Protein AF-A0A6G0Y366-F1 (afdb_monomer_lite)

Radius of gyration: 17.43 Å; chains: 1; bounding box: 33×32×47 Å

InterPro domains:
  IPR011335 Restriction endonuclease type II-like [SSF52980] (17-76)
  IPR011604 PD-(D/E)XK endonuclease-like domain superfamily [G3DSA:3.90.320.10] (1-80)

Foldseek 3Di:
DDPDDDCVVVVCCVVPNDDDDPQVVQFVVCVVVQQVVVCVVVVHHDDFFDKDADPVHRVDIDGDDDPDDDDDHDGPVPPD

Sequence (80 aa):
MRTLTSCKNTVYDLLYRIFTSKATEYGKLMESVAIKEVEKKIGQTINTCRLFIDVNKPCLAASPGEDSLVEIKCPCLAKD

pLDDT: mean 87.44, std 9.97, range [45.22, 96.62]

Secondary structure (DSSP, 8-state):
--S---THHHHHHHHH-----HHHHHHHHHHHHHHHHHHHHHTSPPPP---EE-SS-TT-EE---SS--------TT---

Structure (mmCIF, N/CA/C/O backbone):
data_AF-A0A6G0Y366-F1
#
_entry.id   AF-A0A6G0Y366-F1
#
loop_
_atom_site.group_PDB
_atom_site.id
_atom_site.type_symbol
_atom_site.label_atom_id
_atom_site.label_alt_id
_atom_site.label_comp_id
_atom_site.label_asym_id
_atom_site.label_entity_id
_atom_site.label_seq_id
_atom_site.pdbx_PDB_ins_code
_atom_site.Cartn_x
_atom_site.Cartn_y
_atom_site.Cartn_z
_atom_site.occupancy
_atom_site.B_iso_or_equiv
_atom_site.auth_seq_id
_atom_site.auth_comp_id
_atom_site.auth_asym_id
_atom_site.auth_atom_id
_atom_site.pdbx_PDB_model_num
ATOM 1 N N . MET A 1 1 ? 2.485 17.912 -31.071 1.00 45.22 1 MET A N 1
ATOM 2 C CA . MET A 1 1 ? 2.260 16.794 -30.126 1.00 45.22 1 MET A CA 1
ATOM 3 C C . MET A 1 1 ? 3.332 15.742 -30.412 1.00 45.22 1 MET A C 1
ATOM 5 O O . MET A 1 1 ? 3.463 15.375 -31.572 1.00 45.22 1 MET A O 1
ATOM 9 N N . ARG A 1 2 ? 4.192 15.356 -29.453 1.00 60.66 2 ARG A N 1
ATOM 10 C CA . ARG A 1 2 ? 5.242 14.340 -29.702 1.00 60.66 2 ARG A CA 1
ATOM 11 C C . ARG A 1 2 ? 4.573 12.973 -29.889 1.00 60.66 2 ARG A C 1
ATOM 13 O O . ARG A 1 2 ? 3.775 12.587 -29.046 1.00 60.66 2 ARG A O 1
ATOM 20 N N . THR A 1 3 ? 4.887 12.277 -30.980 1.00 65.94 3 THR A N 1
ATOM 21 C CA . THR A 1 3 ? 4.254 11.006 -31.372 1.00 65.94 3 THR A CA 1
ATOM 22 C C . THR A 1 3 ? 4.634 9.838 -30.463 1.00 65.94 3 THR A C 1
ATOM 24 O O . THR A 1 3 ? 3.791 8.988 -30.212 1.00 65.94 3 THR A O 1
ATOM 27 N N . LEU A 1 4 ? 5.856 9.816 -29.918 1.00 69.69 4 LEU A N 1
ATOM 28 C CA . LEU A 1 4 ? 6.297 8.851 -28.906 1.00 69.69 4 LEU A CA 1
ATOM 29 C C . LEU A 1 4 ? 7.315 9.514 -27.968 1.00 69.69 4 LEU A C 1
ATOM 31 O O . LEU A 1 4 ? 8.349 10.021 -28.409 1.00 69.69 4 LEU A O 1
ATOM 35 N N . THR A 1 5 ? 7.039 9.508 -26.666 1.00 74.25 5 THR A N 1
ATOM 36 C CA . THR A 1 5 ? 8.041 9.837 -25.644 1.00 74.25 5 THR A CA 1
ATOM 37 C C . THR A 1 5 ? 8.858 8.576 -25.378 1.00 74.25 5 THR A C 1
ATOM 39 O O . THR A 1 5 ? 8.288 7.524 -25.105 1.00 74.25 5 THR A O 1
ATOM 42 N N . SER A 1 6 ? 10.189 8.651 -25.480 1.00 82.81 6 SER A N 1
ATOM 43 C CA . SER A 1 6 ? 11.054 7.502 -25.184 1.00 82.81 6 SER A CA 1
ATOM 44 C C . SER A 1 6 ? 10.840 7.017 -23.745 1.00 82.81 6 SER A C 1
ATOM 46 O O . SER A 1 6 ? 10.933 7.808 -22.808 1.00 82.81 6 SER A O 1
ATOM 48 N N . CYS A 1 7 ? 10.622 5.712 -23.561 1.00 85.69 7 CYS A N 1
ATOM 49 C CA . CYS A 1 7 ? 10.502 5.079 -22.245 1.00 85.69 7 CYS A CA 1
ATOM 50 C C . CYS A 1 7 ? 11.854 4.863 -21.543 1.00 85.69 7 CYS A C 1
ATOM 52 O O . CYS A 1 7 ? 11.880 4.326 -20.439 1.00 85.69 7 CYS A O 1
ATOM 54 N N . LYS A 1 8 ? 12.976 5.288 -22.149 1.00 89.88 8 LYS A N 1
ATOM 55 C CA . LYS A 1 8 ? 14.336 5.058 -21.633 1.00 89.88 8 LYS A CA 1
ATOM 56 C C . LYS A 1 8 ? 14.483 5.460 -20.164 1.00 89.88 8 LYS A C 1
ATOM 58 O O . LYS A 1 8 ? 14.983 4.670 -19.373 1.00 89.88 8 LYS A O 1
ATOM 63 N N . ASN A 1 9 ? 14.021 6.657 -19.798 1.00 88.44 9 ASN A N 1
ATOM 64 C CA . ASN A 1 9 ? 1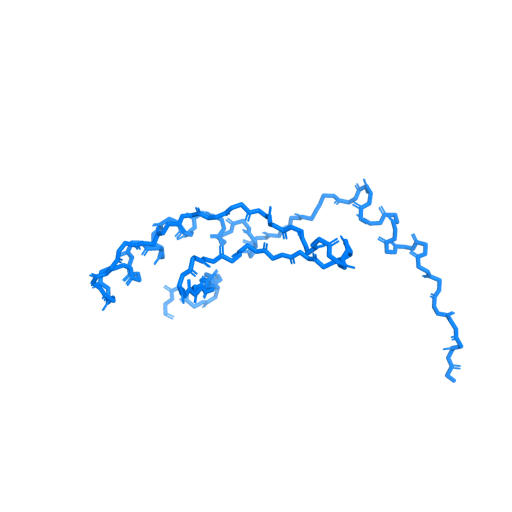4.130 7.149 -18.422 1.00 88.44 9 ASN A CA 1
ATOM 65 C C . ASN A 1 9 ? 13.222 6.369 -17.466 1.00 88.44 9 ASN A C 1
ATOM 67 O O . ASN A 1 9 ? 13.641 6.054 -16.364 1.00 88.44 9 ASN A O 1
ATOM 71 N N . THR A 1 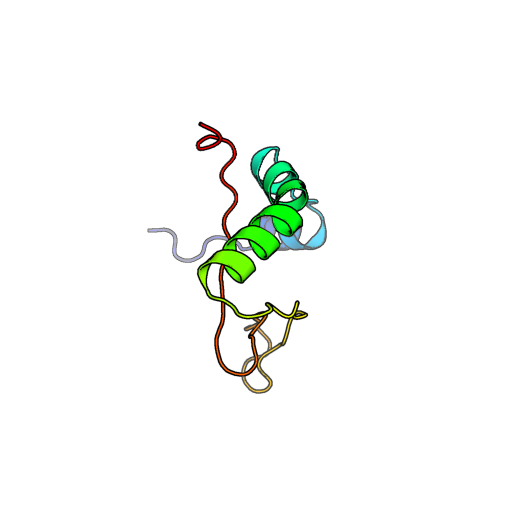10 ? 12.014 5.998 -17.900 1.00 89.50 10 THR A N 1
ATOM 72 C CA . THR A 1 10 ? 11.098 5.169 -17.103 1.00 89.50 10 THR A CA 1
ATOM 73 C C . THR A 1 10 ? 11.691 3.792 -16.819 1.00 89.50 10 THR A C 1
ATOM 75 O O . THR A 1 10 ? 11.645 3.335 -15.683 1.00 89.50 10 THR A O 1
ATOM 78 N N . VAL A 1 11 ? 12.273 3.142 -17.832 1.00 90.44 11 VAL A N 1
ATOM 79 C CA . VAL A 1 11 ? 12.927 1.834 -17.681 1.00 90.44 11 VAL A CA 1
ATOM 80 C C . VAL A 1 11 ? 14.154 1.946 -16.779 1.00 90.44 11 VAL A C 1
ATOM 82 O O . VAL A 1 11 ? 14.322 1.130 -15.879 1.00 90.44 11 VAL A O 1
ATOM 85 N N . TYR A 1 12 ? 14.986 2.971 -16.982 1.00 92.31 12 TYR A N 1
ATOM 86 C CA . TYR A 1 12 ? 16.154 3.211 -16.138 1.00 92.31 12 TYR A CA 1
ATOM 87 C C . TYR A 1 12 ? 15.753 3.438 -14.673 1.00 92.31 12 TYR A C 1
ATOM 89 O O . TYR A 1 12 ? 16.307 2.803 -13.778 1.00 92.31 12 TYR A O 1
ATOM 97 N N . ASP A 1 13 ? 14.750 4.280 -14.424 1.00 91.12 13 ASP A N 1
ATOM 98 C CA . ASP A 1 13 ? 14.256 4.546 -13.074 1.00 91.12 13 ASP A CA 1
ATOM 99 C C . ASP A 1 13 ? 13.673 3.285 -12.426 1.00 91.12 13 ASP A C 1
ATOM 101 O O . ASP A 1 13 ? 13.933 3.032 -11.254 1.00 91.12 13 ASP A O 1
ATOM 105 N N . LEU A 1 14 ? 12.924 2.468 -13.172 1.00 88.19 14 LEU A N 1
ATOM 106 C CA . LEU A 1 14 ? 12.346 1.230 -12.644 1.00 88.19 14 LEU A CA 1
ATOM 107 C C . LEU A 1 14 ? 13.422 0.215 -12.230 1.00 88.19 14 L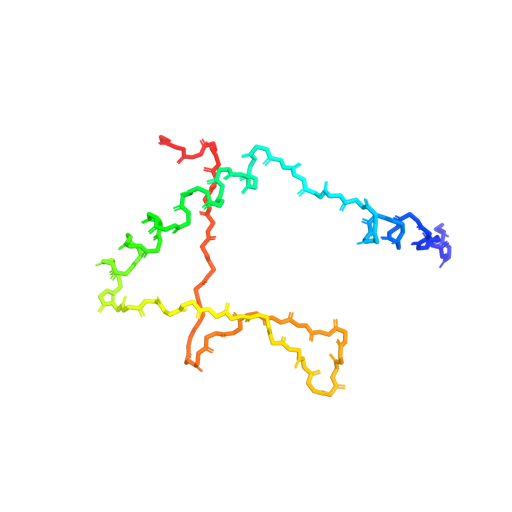EU A C 1
ATOM 109 O O . LEU A 1 14 ? 13.262 -0.465 -11.221 1.00 88.19 14 LEU A O 1
ATOM 113 N N . LEU A 1 15 ? 14.501 0.107 -13.010 1.00 91.31 15 LEU A N 1
ATOM 114 C CA . LEU A 1 15 ? 15.567 -0.869 -12.777 1.00 91.31 15 LEU A CA 1
ATOM 115 C C . LEU A 1 15 ? 16.583 -0.421 -11.722 1.00 91.31 15 LEU A C 1
ATOM 117 O O . LEU A 1 15 ? 17.134 -1.266 -11.019 1.00 91.31 15 LEU A O 1
ATOM 121 N N . TYR A 1 16 ? 16.856 0.883 -11.627 1.00 92.38 16 TYR A N 1
ATOM 122 C CA . TYR A 1 16 ? 18.013 1.384 -10.878 1.00 92.38 16 TYR A CA 1
ATOM 123 C C . TYR A 1 16 ? 17.679 2.409 -9.793 1.00 92.38 16 TYR A C 1
ATOM 125 O O . TYR A 1 16 ? 18.526 2.677 -8.939 1.00 92.38 16 TYR A O 1
ATOM 133 N N . ARG A 1 17 ? 16.481 3.006 -9.785 1.00 90.00 17 ARG A N 1
ATOM 134 C CA . ARG A 1 17 ? 16.144 4.042 -8.803 1.00 90.00 17 ARG A CA 1
ATOM 135 C C . ARG A 1 17 ? 15.510 3.430 -7.561 1.00 90.00 17 ARG A C 1
ATOM 137 O O . ARG A 1 17 ? 14.434 2.843 -7.613 1.00 90.00 17 ARG A O 1
ATOM 144 N N . ILE A 1 18 ? 16.115 3.689 -6.408 1.00 87.31 18 ILE A N 1
ATOM 145 C CA . ILE A 1 18 ? 15.458 3.474 -5.118 1.00 87.31 18 ILE A CA 1
ATOM 146 C C . ILE A 1 18 ? 14.596 4.704 -4.837 1.00 87.31 18 ILE A C 1
ATOM 148 O O . ILE A 1 18 ? 15.108 5.799 -4.609 1.00 87.31 18 ILE A O 1
ATOM 152 N N . PHE A 1 19 ? 13.275 4.545 -4.890 1.00 86.00 19 PHE A N 1
ATOM 153 C CA . PHE A 1 19 ? 12.359 5.622 -4.531 1.00 86.00 19 PHE A CA 1
ATOM 154 C C . PHE A 1 19 ? 12.215 5.721 -3.009 1.00 86.00 19 PHE A C 1
ATOM 156 O O . PHE A 1 19 ? 11.706 4.802 -2.363 1.00 86.00 19 PHE A O 1
ATOM 163 N N . THR A 1 20 ? 12.605 6.862 -2.444 1.00 90.19 20 THR A N 1
ATOM 164 C CA . THR A 1 20 ? 12.348 7.212 -1.045 1.00 90.19 20 THR A CA 1
ATOM 165 C C . THR A 1 20 ? 11.854 8.651 -0.958 1.00 90.19 20 THR A C 1
ATOM 167 O O . THR A 1 20 ? 12.214 9.515 -1.758 1.00 90.19 20 THR A O 1
ATOM 170 N N . SER A 1 21 ? 10.971 8.914 -0.001 1.00 93.44 21 SER A N 1
ATOM 171 C CA . SER A 1 21 ? 10.565 10.269 0.353 1.00 93.44 21 SER A CA 1
ATOM 172 C C . SER A 1 21 ? 10.114 10.277 1.807 1.00 93.44 21 SER A C 1
ATOM 174 O O . SER A 1 21 ? 9.618 9.259 2.298 1.00 93.44 21 SER A O 1
ATOM 176 N N . LYS A 1 22 ? 10.198 11.435 2.471 1.00 93.12 22 LYS A N 1
ATOM 177 C CA . LYS A 1 22 ? 9.689 11.599 3.844 1.00 93.12 22 LYS A CA 1
ATOM 178 C C . LYS A 1 22 ? 8.221 11.178 3.967 1.00 93.12 22 LYS A C 1
ATOM 180 O O . LYS A 1 22 ? 7.830 10.606 4.977 1.00 93.12 22 LYS A O 1
ATOM 185 N N . ALA A 1 23 ? 7.426 11.422 2.920 1.00 93.25 23 ALA A N 1
ATOM 186 C CA . ALA A 1 23 ? 6.025 11.027 2.869 1.00 93.25 23 ALA A CA 1
ATOM 187 C C . ALA A 1 23 ? 5.842 9.507 2.874 1.00 93.25 23 ALA A C 1
ATOM 189 O O . ALA A 1 23 ? 5.053 8.977 3.655 1.00 93.25 23 ALA A O 1
ATOM 190 N N . THR A 1 24 ? 6.609 8.804 2.042 1.00 93.31 24 THR A N 1
ATOM 191 C CA . THR A 1 24 ? 6.556 7.341 1.948 1.00 93.31 24 THR A CA 1
ATOM 192 C C . THR A 1 24 ? 7.109 6.676 3.208 1.00 93.31 24 THR A C 1
ATOM 194 O O . THR A 1 24 ? 6.565 5.675 3.659 1.00 93.31 24 THR A O 1
ATOM 197 N N . GLU A 1 25 ? 8.179 7.223 3.789 1.00 94.69 25 GLU A N 1
ATOM 198 C CA . GLU A 1 25 ? 8.770 6.732 5.041 1.00 94.69 25 GLU A CA 1
ATOM 199 C C . GLU A 1 25 ? 7.804 6.877 6.214 1.00 94.69 25 GLU A C 1
ATOM 201 O O . GLU A 1 25 ? 7.573 5.917 6.945 1.00 94.69 25 GLU A O 1
ATOM 206 N N . TYR A 1 26 ? 7.175 8.044 6.353 1.00 94.75 26 TYR A N 1
ATOM 207 C CA . TYR A 1 26 ? 6.141 8.248 7.358 1.00 94.75 26 TYR A CA 1
ATOM 208 C C . TYR A 1 26 ? 4.956 7.299 7.165 1.00 94.75 26 TYR A C 1
ATOM 210 O O . TYR A 1 26 ? 4.476 6.721 8.137 1.00 94.75 26 TYR A O 1
ATOM 218 N N . GLY A 1 27 ? 4.519 7.098 5.917 1.00 94.88 27 GLY A N 1
ATOM 219 C CA . GLY A 1 27 ? 3.450 6.155 5.608 1.00 94.88 27 GLY A CA 1
ATOM 220 C C . GLY A 1 27 ? 3.759 4.744 6.103 1.00 94.88 27 GLY A C 1
ATOM 221 O O . GLY A 1 27 ? 2.956 4.173 6.836 1.00 94.88 27 GLY A O 1
ATOM 222 N N . LYS A 1 28 ? 4.966 4.245 5.808 1.00 93.94 28 LYS A N 1
ATOM 223 C CA . LYS A 1 28 ? 5.452 2.940 6.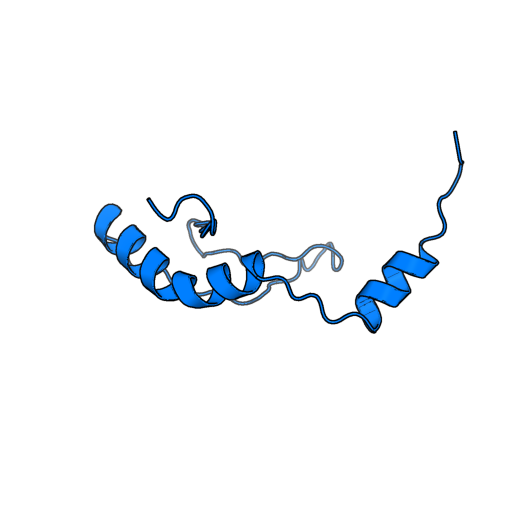285 1.00 93.94 28 LYS A CA 1
ATOM 224 C C . LYS A 1 28 ? 5.483 2.843 7.812 1.00 93.94 28 LYS A C 1
ATOM 226 O O . LYS A 1 28 ? 5.102 1.819 8.364 1.00 93.94 28 LYS A O 1
ATOM 231 N N . LEU A 1 29 ? 5.931 3.897 8.497 1.00 95.31 29 LEU A N 1
ATOM 232 C CA . LEU A 1 29 ? 5.995 3.917 9.964 1.00 95.31 29 LEU A CA 1
ATOM 233 C C . LEU A 1 29 ? 4.600 3.877 10.605 1.00 95.31 29 LEU A C 1
ATOM 235 O O . LEU A 1 29 ? 4.409 3.211 11.621 1.00 95.31 29 LEU A O 1
ATOM 239 N N . MET A 1 30 ? 3.628 4.573 10.012 1.00 95.62 30 MET A N 1
ATOM 240 C CA . MET A 1 30 ? 2.287 4.723 10.586 1.00 95.62 30 MET A CA 1
ATOM 241 C C . MET A 1 30 ? 1.283 3.662 10.148 1.00 95.62 30 MET A C 1
ATOM 243 O O . MET A 1 30 ? 0.221 3.568 10.758 1.00 95.62 30 MET A O 1
ATOM 247 N N . GLU A 1 31 ? 1.595 2.866 9.126 1.00 94.50 31 GLU A N 1
ATOM 248 C CA . GLU A 1 31 ? 0.693 1.850 8.572 1.00 94.50 31 GLU A CA 1
ATOM 249 C C . GLU A 1 31 ? 0.128 0.924 9.658 1.00 94.50 31 GLU A C 1
ATOM 251 O O . GLU A 1 31 ? -1.084 0.769 9.768 1.00 94.50 31 GLU A O 1
ATOM 256 N N . SER A 1 32 ? 0.983 0.401 10.542 1.00 94.69 32 SER A N 1
ATOM 257 C CA . SER A 1 32 ? 0.556 -0.505 11.621 1.00 94.69 32 SER A CA 1
ATOM 258 C C . SER A 1 32 ? -0.399 0.139 12.636 1.00 94.69 32 SER A C 1
ATOM 260 O O . SER A 1 32 ? -1.284 -0.531 13.168 1.00 94.69 32 SER A O 1
ATOM 262 N N . VAL A 1 33 ? -0.241 1.438 12.904 1.00 95.31 33 VAL A N 1
ATOM 263 C CA . VAL A 1 33 ? -1.130 2.199 13.794 1.00 95.31 33 VAL A CA 1
ATOM 264 C C . VAL A 1 33 ? -2.459 2.461 13.092 1.00 95.31 33 VAL A C 1
ATOM 266 O O . VAL A 1 33 ? -3.519 2.255 13.677 1.00 95.31 33 VAL A O 1
ATOM 269 N N . ALA A 1 34 ? -2.406 2.864 11.822 1.00 95.06 34 ALA A N 1
ATOM 270 C CA . ALA A 1 34 ? -3.591 3.141 11.026 1.00 95.06 34 ALA A CA 1
ATOM 271 C C . ALA A 1 34 ? -4.449 1.884 10.806 1.00 95.06 34 ALA A C 1
ATOM 273 O O . ALA A 1 34 ? -5.668 1.977 10.921 1.00 95.06 34 ALA A O 1
ATOM 274 N N . ILE A 1 35 ? -3.835 0.715 10.578 1.00 95.12 35 ILE A N 1
ATOM 275 C CA . ILE A 1 35 ? -4.543 -0.574 10.502 1.00 95.12 35 ILE A CA 1
ATOM 276 C C . ILE A 1 35 ? -5.355 -0.801 11.779 1.00 95.12 35 ILE A C 1
ATOM 278 O O . ILE A 1 35 ? -6.570 -0.945 11.695 1.00 95.12 35 ILE A O 1
ATOM 282 N N . LYS A 1 36 ? -4.722 -0.728 12.957 1.00 95.94 36 LYS A N 1
ATOM 283 C CA . LYS A 1 36 ? -5.403 -0.951 14.246 1.00 95.94 36 LYS A CA 1
ATOM 284 C C . LYS A 1 36 ? -6.572 0.006 14.477 1.00 95.94 36 LYS A C 1
ATOM 286 O O . LYS A 1 36 ? -7.613 -0.392 14.997 1.00 95.94 36 LYS A O 1
ATOM 291 N N . GLU A 1 37 ? -6.417 1.269 14.090 1.00 95.50 37 GLU A N 1
ATOM 292 C CA . GLU A 1 37 ? -7.489 2.260 14.212 1.00 95.50 37 GLU A CA 1
ATOM 293 C C . GLU A 1 37 ? -8.648 1.989 13.248 1.00 95.50 37 GLU A C 1
ATOM 295 O O . GLU A 1 37 ? -9.810 2.172 13.619 1.00 95.50 37 GLU A O 1
ATOM 300 N N . VAL A 1 38 ? -8.366 1.531 12.025 1.00 94.69 38 VAL A N 1
ATOM 301 C CA . VAL A 1 38 ? -9.418 1.119 11.088 1.00 94.69 38 VAL A CA 1
ATOM 302 C C . VAL A 1 38 ? -10.127 -0.125 11.612 1.00 94.69 38 VAL A C 1
ATOM 304 O O . VAL A 1 38 ? -11.351 -0.098 11.698 1.00 94.69 38 VAL A O 1
ATOM 307 N N . GLU A 1 39 ? -9.392 -1.156 12.037 1.00 95.88 39 GLU A N 1
ATOM 308 C CA . GLU A 1 39 ? -9.952 -2.387 12.615 1.00 95.88 39 GLU A CA 1
ATOM 309 C C . GLU A 1 39 ? -10.902 -2.082 13.777 1.00 95.88 39 GLU A C 1
ATOM 311 O O . GLU A 1 39 ? -12.024 -2.586 13.824 1.00 95.88 39 GLU A O 1
ATOM 316 N N . LYS A 1 40 ? -10.499 -1.176 14.677 1.00 96.62 40 LYS A N 1
ATOM 317 C CA . LYS A 1 40 ? -11.333 -0.714 15.794 1.00 96.62 40 LYS A CA 1
ATOM 318 C C . LYS A 1 40 ? -12.607 -0.002 15.331 1.00 96.62 40 LYS A C 1
ATOM 320 O O . LYS A 1 40 ? -13.649 -0.162 15.962 1.00 96.62 40 LYS A O 1
ATOM 325 N N . LYS A 1 41 ? -12.539 0.794 14.259 1.00 95.44 41 LYS A N 1
ATOM 326 C CA . LYS A 1 41 ? -13.695 1.526 13.711 1.00 95.44 41 LYS A CA 1
ATOM 327 C C . LYS A 1 41 ? -14.681 0.616 12.985 1.00 95.44 41 LYS A C 1
ATOM 329 O O . LYS A 1 41 ? -15.881 0.848 13.088 1.00 95.44 41 LYS A O 1
ATOM 334 N N . ILE A 1 42 ? -14.187 -0.378 12.248 1.00 93.81 42 ILE A N 1
ATOM 335 C CA . ILE A 1 42 ? -15.031 -1.283 11.450 1.00 93.81 42 ILE A CA 1
ATOM 336 C C . ILE A 1 42 ? -15.433 -2.552 12.214 1.00 93.81 42 ILE A C 1
ATOM 338 O O . ILE A 1 42 ? -16.342 -3.255 11.784 1.00 93.81 42 ILE A O 1
ATOM 342 N N . GLY A 1 43 ? -14.775 -2.850 13.339 1.00 94.12 43 GLY A N 1
ATOM 343 C CA . GLY A 1 43 ? -15.027 -4.046 14.145 1.00 94.12 43 GLY A CA 1
ATOM 344 C C . GLY A 1 43 ? -14.589 -5.350 13.473 1.00 94.12 43 GLY A C 1
ATOM 345 O O . GLY A 1 43 ? -15.145 -6.403 13.772 1.00 94.12 43 GLY A O 1
ATOM 346 N N . GLN A 1 44 ? -13.629 -5.289 12.548 1.00 91.62 44 GLN A N 1
ATOM 347 C CA . GLN A 1 44 ? -13.124 -6.429 11.777 1.00 91.62 44 GLN A CA 1
ATOM 348 C C . GLN A 1 44 ? -11.599 -6.383 11.715 1.00 91.62 44 GLN A C 1
ATOM 350 O O . GLN A 1 44 ? -11.016 -5.302 11.705 1.00 91.62 44 GLN A O 1
ATOM 355 N N . THR A 1 45 ? -10.967 -7.552 11.649 1.00 91.94 45 THR A N 1
ATOM 356 C CA . THR A 1 45 ? -9.517 -7.687 11.460 1.00 91.94 45 THR A CA 1
ATOM 357 C C . THR A 1 45 ? -9.151 -7.508 9.989 1.00 91.94 45 THR A C 1
ATOM 359 O O . THR A 1 45 ? -9.821 -8.051 9.110 1.00 91.94 45 THR A O 1
ATOM 362 N N . ILE A 1 46 ? -8.072 -6.776 9.719 1.00 90.81 46 ILE A N 1
ATOM 363 C CA . ILE A 1 46 ? -7.523 -6.576 8.378 1.00 90.81 46 ILE A CA 1
ATOM 364 C C . ILE A 1 46 ? -6.331 -7.514 8.197 1.00 90.81 46 ILE A C 1
ATOM 366 O O . ILE A 1 46 ? -5.321 -7.414 8.891 1.00 90.81 46 ILE A O 1
ATOM 370 N N . ASN A 1 47 ? -6.422 -8.398 7.206 1.00 89.00 47 ASN A N 1
ATOM 371 C CA . ASN A 1 47 ? -5.319 -9.275 6.833 1.00 89.00 47 ASN A CA 1
ATOM 372 C C . ASN A 1 47 ? -4.401 -8.587 5.819 1.00 89.00 47 ASN A C 1
ATOM 374 O O . ASN A 1 47 ? -4.862 -8.010 4.831 1.00 89.00 47 ASN A O 1
ATOM 378 N N . THR A 1 48 ? -3.089 -8.678 6.034 1.00 86.19 48 THR A N 1
ATOM 379 C CA . THR A 1 48 ? -2.109 -8.199 5.057 1.00 86.19 48 THR A CA 1
ATOM 380 C C . THR A 1 48 ? -2.046 -9.146 3.863 1.00 86.19 48 THR A C 1
ATOM 382 O O . THR A 1 48 ? -2.116 -10.369 3.993 1.00 86.19 48 THR A O 1
ATOM 385 N N . CYS A 1 49 ? -1.903 -8.574 2.672 1.00 84.81 49 CYS A N 1
ATOM 386 C CA . CYS A 1 49 ? -1.831 -9.311 1.419 1.00 84.81 49 CYS A CA 1
ATOM 387 C C . CYS A 1 49 ? -0.521 -9.000 0.688 1.00 84.81 49 CYS A C 1
ATOM 389 O O . CYS A 1 49 ? 0.066 -7.924 0.810 1.00 84.81 49 CYS A O 1
ATOM 391 N N . ARG A 1 50 ? -0.044 -9.983 -0.075 1.00 86.06 50 ARG A N 1
ATOM 392 C CA . ARG A 1 50 ? 1.103 -9.826 -0.976 1.00 86.06 50 ARG A CA 1
ATOM 393 C C . ARG A 1 50 ? 0.651 -9.271 -2.325 1.00 86.06 50 ARG A C 1
ATOM 395 O O . ARG A 1 50 ? -0.539 -9.153 -2.581 1.00 86.06 50 ARG A O 1
ATOM 402 N N . LEU A 1 51 ? 1.607 -9.007 -3.210 1.00 89.25 51 LEU A N 1
ATOM 403 C CA . LEU A 1 51 ? 1.315 -8.697 -4.604 1.00 89.25 51 LEU A CA 1
ATOM 404 C C . LEU A 1 51 ? 0.813 -9.950 -5.341 1.00 89.25 51 LEU A C 1
ATOM 406 O O . LEU A 1 51 ? 1.459 -11.000 -5.306 1.00 89.25 51 LEU A O 1
ATOM 410 N N . PHE A 1 52 ? -0.303 -9.817 -6.045 1.00 89.62 52 PHE A N 1
ATOM 411 C CA . PHE A 1 52 ? -0.866 -10.811 -6.952 1.00 89.62 52 PHE A CA 1
ATOM 412 C C . PHE A 1 52 ? -0.811 -10.272 -8.380 1.00 89.62 52 PHE A C 1
ATOM 414 O O . PHE A 1 52 ? -1.130 -9.110 -8.624 1.00 89.62 52 PHE A O 1
ATOM 421 N N . ILE A 1 53 ? -0.401 -11.121 -9.320 1.00 90.38 53 ILE A N 1
ATOM 422 C CA . ILE A 1 53 ? -0.297 -10.792 -10.745 1.00 90.38 53 ILE A CA 1
ATOM 423 C C . ILE A 1 53 ? -1.503 -11.400 -11.462 1.00 90.38 53 ILE A C 1
ATOM 425 O O . ILE A 1 53 ? -1.838 -12.562 -11.223 1.00 90.38 53 ILE A O 1
ATOM 429 N N . ASP A 1 54 ? -2.149 -10.631 -12.338 1.00 92.25 54 ASP A N 1
ATOM 430 C CA . ASP A 1 54 ? -3.235 -11.135 -13.178 1.00 92.25 54 ASP A CA 1
ATOM 431 C C . ASP A 1 54 ? -2.686 -12.190 -14.153 1.00 92.25 54 ASP A C 1
ATOM 433 O O . ASP A 1 54 ? -1.772 -11.933 -14.939 1.00 92.25 54 ASP A O 1
ATOM 437 N N . VAL A 1 55 ? -3.258 -13.395 -14.096 1.00 91.25 55 VAL A N 1
ATOM 438 C CA . VAL A 1 55 ? -2.810 -14.560 -14.876 1.00 91.25 55 VAL A CA 1
ATOM 439 C C . VAL A 1 55 ? -2.965 -14.335 -16.383 1.00 91.25 55 VAL A C 1
ATOM 441 O O . VAL A 1 55 ? -2.152 -14.817 -17.170 1.00 91.25 55 VAL A O 1
ATOM 444 N N . ASN A 1 56 ? -3.987 -13.585 -16.792 1.00 95.69 56 ASN A N 1
ATOM 445 C CA . ASN A 1 56 ? -4.286 -13.304 -18.194 1.00 95.69 56 ASN A CA 1
ATOM 446 C C . ASN A 1 56 ? -3.594 -12.026 -18.684 1.00 95.69 56 ASN A C 1
ATOM 448 O O . ASN A 1 56 ? -3.371 -11.858 -19.885 1.00 95.69 56 ASN A O 1
ATOM 452 N N . LYS A 1 57 ? -3.268 -11.108 -17.767 1.00 93.00 57 LYS A N 1
ATOM 453 C CA . LYS A 1 57 ? -2.610 -9.827 -18.048 1.00 93.00 57 LYS A CA 1
ATOM 454 C C . LYS A 1 57 ? -1.399 -9.640 -17.126 1.00 93.00 57 LYS A C 1
ATOM 456 O O . LYS A 1 57 ? -1.476 -8.839 -16.200 1.00 93.00 57 LYS A O 1
ATOM 461 N N . PRO A 1 58 ? -0.245 -10.267 -17.421 1.00 87.12 58 PRO A N 1
ATOM 462 C CA . PRO A 1 58 ? 0.919 -10.277 -16.523 1.00 87.12 58 PRO A CA 1
ATOM 463 C C . PRO A 1 58 ? 1.484 -8.896 -16.152 1.00 87.12 58 PRO A C 1
ATOM 465 O O . PRO A 1 58 ? 2.208 -8.759 -15.172 1.00 87.12 58 PRO A O 1
ATOM 468 N N . CYS A 1 59 ? 1.164 -7.860 -16.933 1.00 87.31 59 CYS A N 1
ATOM 469 C CA . CYS A 1 59 ? 1.541 -6.475 -16.648 1.00 87.31 59 CYS A CA 1
ATOM 470 C C . CYS A 1 59 ? 0.629 -5.784 -15.614 1.00 87.31 59 CYS A C 1
ATOM 472 O O . CYS A 1 59 ? 0.881 -4.631 -15.270 1.00 87.31 59 CYS A O 1
ATOM 474 N N . LEU A 1 60 ? -0.441 -6.440 -15.157 1.00 88.94 60 LEU A N 1
ATOM 475 C CA . LEU A 1 60 ? -1.352 -5.945 -14.129 1.00 88.94 60 LEU A CA 1
ATOM 476 C C . LEU A 1 60 ? -1.146 -6.735 -12.842 1.00 88.94 60 LEU A C 1
ATOM 478 O O . LEU A 1 60 ? -1.168 -7.964 -12.836 1.00 88.94 60 LEU A O 1
ATOM 482 N N . ALA A 1 61 ? -0.968 -6.010 -11.746 1.00 89.44 61 ALA A N 1
ATOM 483 C CA . ALA A 1 61 ? -0.823 -6.590 -10.427 1.00 89.44 61 ALA A CA 1
ATOM 484 C C . ALA A 1 61 ? -1.496 -5.698 -9.382 1.00 89.44 61 ALA A C 1
ATOM 486 O O . ALA A 1 61 ? -1.553 -4.476 -9.538 1.00 89.44 61 ALA A O 1
ATOM 487 N N . ALA A 1 62 ? -2.005 -6.316 -8.325 1.00 86.81 62 ALA A N 1
ATOM 488 C CA . ALA A 1 62 ? -2.619 -5.644 -7.187 1.00 86.81 62 ALA A CA 1
ATOM 489 C C . ALA A 1 62 ? -2.389 -6.477 -5.922 1.00 86.81 62 ALA A C 1
ATOM 491 O O . ALA A 1 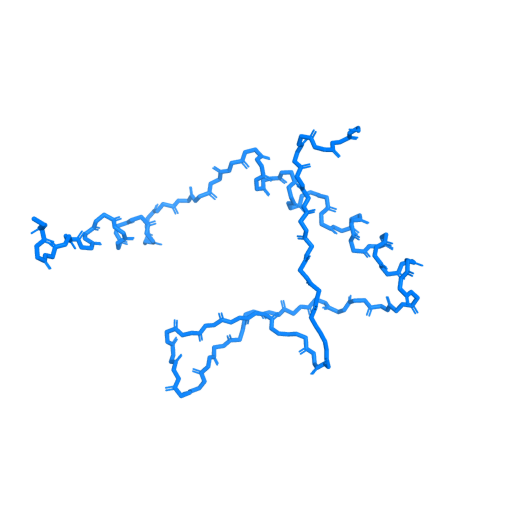62 ? -2.011 -7.642 -6.012 1.00 86.81 62 ALA A O 1
ATOM 492 N N . SER A 1 63 ? -2.654 -5.907 -4.752 1.00 82.94 63 SER A N 1
ATOM 493 C CA . SER A 1 63 ? -2.702 -6.652 -3.489 1.00 82.94 63 SER A CA 1
ATOM 494 C C . SER A 1 63 ? -4.165 -6.765 -3.029 1.00 82.94 63 SER A C 1
ATOM 496 O O . SER A 1 63 ? -4.580 -5.988 -2.174 1.00 82.94 63 SER A O 1
ATOM 498 N N . PRO A 1 64 ? -4.997 -7.623 -3.660 1.00 76.62 64 PRO A N 1
ATOM 499 C CA . PRO A 1 64 ? -6.398 -7.797 -3.287 1.00 76.62 64 PRO A CA 1
ATOM 500 C C . PRO A 1 64 ? -6.559 -8.463 -1.911 1.00 76.62 64 PRO A C 1
ATOM 502 O O . PRO A 1 64 ? -5.787 -9.354 -1.552 1.00 76.62 64 PRO A O 1
ATOM 505 N N . GLY A 1 65 ? -7.597 -8.055 -1.173 1.00 71.31 65 GLY A N 1
ATOM 506 C CA . GLY A 1 65 ? -8.182 -8.851 -0.089 1.00 71.31 65 GLY A CA 1
ATOM 507 C C . GLY A 1 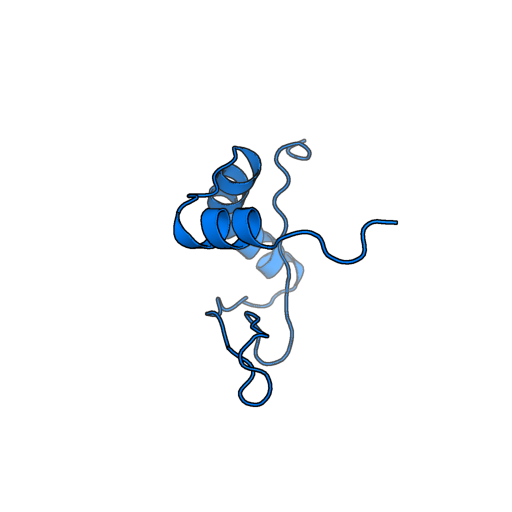65 ? -9.166 -9.891 -0.641 1.00 71.31 65 GLY A C 1
ATOM 508 O O . GLY A 1 65 ? -9.508 -9.838 -1.821 1.00 71.31 65 GLY A O 1
ATOM 509 N N . GLU A 1 66 ? -9.607 -10.840 0.191 1.00 72.50 66 GLU A N 1
ATOM 510 C CA . GLU A 1 66 ? -10.478 -11.943 -0.258 1.00 72.50 66 GLU A CA 1
ATOM 511 C C . GLU A 1 66 ? -11.896 -11.469 -0.614 1.00 72.50 66 GLU A C 1
ATOM 513 O O . GLU A 1 66 ? -12.356 -11.710 -1.727 1.00 72.50 66 GLU A O 1
ATOM 518 N N . ASP A 1 67 ? -12.548 -10.726 0.285 1.00 80.06 67 ASP A N 1
ATOM 519 C CA . ASP A 1 67 ? -13.941 -10.278 0.105 1.00 80.06 67 ASP A CA 1
ATOM 520 C C . ASP A 1 67 ? -14.069 -8.766 -0.114 1.00 80.06 67 ASP A C 1
ATOM 522 O O . ASP A 1 67 ? -14.984 -8.275 -0.777 1.00 80.06 67 ASP A O 1
ATOM 526 N N . SER A 1 68 ? -13.156 -7.998 0.473 1.00 83.50 68 SER A N 1
ATOM 527 C CA . SER A 1 68 ? -13.126 -6.541 0.389 1.00 83.50 68 SER A CA 1
ATOM 528 C C . SER A 1 68 ? -11.694 -6.035 0.539 1.00 83.50 68 SER A C 1
ATOM 530 O O . SER A 1 68 ? -10.812 -6.751 1.017 1.00 83.50 68 SER A O 1
ATOM 532 N N . LEU A 1 69 ? -11.451 -4.802 0.094 1.00 88.50 69 LEU A N 1
ATOM 533 C CA . LEU A 1 69 ? -10.134 -4.176 0.139 1.00 88.50 69 LEU A CA 1
ATOM 534 C C . LEU A 1 69 ? -10.203 -2.834 0.862 1.00 88.50 69 LEU A C 1
ATOM 536 O O . LEU A 1 69 ? -11.126 -2.047 0.656 1.00 88.50 69 LEU A O 1
ATOM 540 N N . VAL A 1 70 ? -9.184 -2.571 1.676 1.00 89.25 70 VAL A N 1
ATOM 541 C CA . VAL A 1 70 ? -8.968 -1.289 2.342 1.00 89.25 70 VAL A CA 1
ATOM 542 C C . VAL A 1 70 ? -7.663 -0.691 1.826 1.00 89.25 70 VAL A C 1
ATOM 544 O O . VAL A 1 70 ? -6.611 -1.315 1.911 1.00 89.25 70 VAL A O 1
ATOM 547 N N . GLU A 1 71 ? -7.736 0.541 1.327 1.00 90.44 71 GLU A N 1
ATOM 548 C CA . GLU A 1 71 ? -6.576 1.362 0.970 1.00 90.44 71 GLU A CA 1
ATOM 549 C C . GLU A 1 71 ? -6.336 2.380 2.093 1.00 90.44 71 GLU A C 1
ATOM 551 O O . GLU A 1 71 ? -7.145 3.290 2.302 1.00 90.44 71 GLU A O 1
ATOM 556 N N . ILE A 1 72 ? -5.228 2.239 2.823 1.00 91.56 72 ILE A N 1
ATOM 557 C CA . ILE A 1 72 ? -4.888 3.118 3.950 1.00 91.56 72 ILE A CA 1
ATOM 558 C C . ILE A 1 72 ? -3.865 4.157 3.498 1.00 91.56 72 ILE A C 1
ATOM 560 O O . ILE A 1 72 ? -2.789 3.824 3.007 1.00 91.56 72 ILE A O 1
ATOM 564 N N . LYS A 1 73 ? -4.174 5.440 3.713 1.00 92.88 73 LYS A N 1
ATOM 565 C CA . LYS A 1 73 ? -3.255 6.550 3.436 1.00 92.88 73 LYS A CA 1
ATOM 566 C C . LYS A 1 73 ? -2.897 7.282 4.720 1.00 92.88 73 LYS A C 1
ATOM 568 O O . LYS A 1 73 ? -3.774 7.752 5.436 1.00 92.88 73 LYS A O 1
ATOM 573 N N . CYS A 1 74 ? -1.596 7.441 4.948 1.00 93.06 74 CYS A N 1
ATOM 574 C CA . CYS A 1 74 ? -1.023 8.118 6.111 1.00 93.06 74 CYS A CA 1
ATOM 575 C C . CYS A 1 74 ? -0.316 9.420 5.677 1.00 93.06 74 CYS A C 1
ATOM 577 O O . CYS A 1 74 ? 0.911 9.444 5.550 1.00 93.06 74 CYS A O 1
ATOM 579 N N . PRO A 1 75 ? -1.053 10.507 5.384 1.00 91.25 75 PRO A N 1
ATOM 580 C CA . PRO A 1 75 ? -0.454 11.775 4.974 1.00 91.25 75 PRO A CA 1
ATOM 581 C C . PRO A 1 75 ? 0.346 12.417 6.118 1.00 91.25 75 PRO A C 1
ATOM 583 O O . PRO A 1 75 ? -0.141 12.554 7.234 1.00 91.25 75 PRO A O 1
ATOM 586 N N . CYS A 1 76 ? 1.569 12.875 5.833 1.00 86.25 76 CYS A N 1
ATOM 587 C CA . CYS A 1 76 ? 2.425 13.542 6.829 1.00 86.25 76 CYS A CA 1
ATOM 588 C C . CYS A 1 76 ? 1.861 14.856 7.365 1.00 86.25 76 CYS A C 1
ATOM 590 O O . CYS A 1 76 ? 2.205 15.252 8.471 1.00 86.25 76 CYS A O 1
ATOM 592 N N . LEU A 1 77 ? 1.093 15.563 6.536 1.00 83.94 77 LEU A N 1
ATOM 593 C CA . LEU A 1 77 ? 0.656 16.932 6.808 1.00 83.94 77 LEU A CA 1
ATOM 594 C C . LEU A 1 77 ? -0.668 16.999 7.570 1.00 83.94 77 LEU A C 1
ATOM 596 O O . LEU A 1 77 ? -0.995 18.058 8.078 1.00 83.94 77 LEU A O 1
ATOM 600 N N . ALA A 1 78 ? -1.411 15.895 7.662 1.00 74.31 78 ALA A N 1
ATOM 601 C CA . ALA A 1 78 ? -2.666 15.829 8.414 1.00 74.31 78 ALA A CA 1
ATOM 602 C C . ALA A 1 78 ? -2.449 15.174 9.788 1.00 74.31 78 ALA A C 1
ATOM 604 O O . ALA A 1 78 ? -3.238 14.338 10.217 1.00 74.31 78 ALA A O 1
ATOM 605 N N . LYS A 1 79 ? -1.305 15.470 10.417 1.00 64.69 79 LYS A N 1
ATOM 606 C CA . LYS A 1 79 ? -0.949 14.941 11.741 1.00 64.69 79 LYS A CA 1
ATOM 607 C C . LYS A 1 79 ? -1.703 15.630 12.880 1.00 64.69 79 LYS A C 1
ATOM 609 O O . LYS A 1 79 ? -1.699 15.070 13.968 1.00 64.69 79 LYS A O 1
ATOM 614 N N . ASP A 1 80 ? -2.382 16.740 12.585 1.00 50.12 80 ASP A N 1
ATOM 615 C CA . ASP A 1 80 ? -3.191 17.551 13.495 1.00 50.12 80 ASP A CA 1
ATOM 616 C C . ASP A 1 80 ? -4.472 18.027 12.790 1.00 50.12 80 ASP A C 1
ATOM 618 O O . ASP A 1 80 ? -4.363 18.510 11.635 1.00 50.12 80 ASP A O 1
#

Organism: Aphis craccivora (NCBI:txid307492)